Protein AF-A0A9W6J1U6-F1 (afdb_monomer)

Organism: NCBI:txid374655

InterPro domains:
  IPR000941 Enolase [PTHR11902] (2-54)
  IPR020810 Enolase, C-terminal TIM barrel domain [PF00113] (2-55)
  IPR036849 Enolase-like, C-terminal domain superfamily [G3DSA:3.20.20.120] (1-57)
  IPR036849 Enolase-like, C-terminal domain superfamily [SSF51604] (3-55)

Mean predicted aligned error: 3.77 Å

Sequence (60 aa):
MAARFPIASIEEDFAEDDWESFPRQTAKLGNEIQIVGDDLYVTNPEFIRRGIANGQPTPP

Nearest PDB structures (foldseek):
  4mks-assembly1_A  TM=9.769E-01  e=7.149E-04  Lactobacillus gasseri ATCC 33323 = JCM 1131
  1w6t-assembly1_A  TM=9.601E-01  e=5.056E-04  Streptococcus pneumoniae TIGR4
  4mks-assembly1_B  TM=9.787E-01  e=9.432E-04  Lactobacillus gasseri ATCC 33323 = JCM 1131
  4g7f-assembly1_A  TM=9.502E-01  e=1.760E-03  Trypanosoma cruzi strain CL Brener
  8w21-assembly1_A  TM=9.431E-01  e=3.283E-03  Chlamydia trachomatis D/UW-3/CX

Solvent-accessible surface area (backbone atoms only — not comparable to full-atom values): 3828 Å² total; per-residue (Å²): 112,60,93,78,48,97,57,62,66,48,69,64,96,64,63,64,82,48,79,66,57,54,45,56,48,41,75,74,41,49,91,78,28,47,73,45,62,58,77,57,28,65,91,35,71,67,43,46,50,51,44,44,76,64,67,42,84,71,82,134

Secondary structure (DSSP, 8-state):
-GGGTT--EEE--S-TT-TTHHHHHHHHHTTTSEEE-STTTTT-HHHHHHHHHTTPPPP-

Foldseek 3Di:
DCVVDVAAEDEDPDDLPCLPVQVVVCVVPVVPHHYDYCSVCVVPPVSVVVSVVVPDDDDD

pLDDT: mean 88.08, std 8.9, range [55.97, 96.81]

Structure (mmCIF, N/CA/C/O backbone):
data_AF-A0A9W6J1U6-F1
#
_entry.id   AF-A0A9W6J1U6-F1
#
loop_
_atom_site.group_PDB
_atom_site.id
_atom_site.type_symbol
_atom_site.label_atom_id
_atom_site.label_alt_id
_atom_site.label_comp_id
_atom_site.label_asym_id
_atom_site.label_entity_id
_atom_site.label_seq_id
_atom_site.pdbx_PDB_ins_code
_atom_site.Cartn_x
_atom_site.Cartn_y
_atom_site.Cartn_z
_atom_site.occupancy
_atom_site.B_iso_or_equiv
_atom_site.auth_seq_id
_atom_site.auth_comp_id
_atom_site.auth_asym_id
_atom_site.auth_atom_id
_atom_site.pdbx_PDB_model_num
ATOM 1 N N . MET A 1 1 ? -8.230 -5.609 14.266 1.00 64.38 1 MET A N 1
ATOM 2 C CA . MET A 1 1 ? -7.218 -4.921 15.093 1.00 64.38 1 MET A CA 1
ATOM 3 C C . MET A 1 1 ? -7.339 -3.411 14.925 1.00 64.38 1 MET A C 1
ATOM 5 O O . MET A 1 1 ? -7.652 -2.763 15.914 1.00 64.38 1 MET A O 1
ATOM 9 N N . ALA A 1 2 ? -7.258 -2.886 13.694 1.00 66.12 2 ALA A N 1
ATOM 10 C CA . ALA A 1 2 ? -7.513 -1.472 13.383 1.00 66.12 2 ALA A CA 1
ATOM 11 C C . ALA A 1 2 ? -8.860 -0.945 13.913 1.00 66.12 2 ALA A C 1
ATOM 13 O O . ALA A 1 2 ? -8.874 0.027 14.640 1.00 66.12 2 ALA A O 1
ATOM 14 N N . ALA A 1 3 ? -9.979 -1.651 13.722 1.00 76.06 3 ALA A N 1
ATOM 15 C CA . ALA A 1 3 ? -11.284 -1.192 14.236 1.00 76.06 3 ALA A CA 1
ATOM 16 C C . ALA A 1 3 ? -11.399 -1.081 15.778 1.00 76.06 3 ALA A C 1
ATOM 18 O O . ALA A 1 3 ? -12.403 -0.594 16.290 1.00 76.06 3 ALA A O 1
ATOM 19 N N . ARG A 1 4 ? -10.413 -1.579 16.539 1.00 87.06 4 ARG A N 1
ATOM 20 C CA . ARG A 1 4 ? -10.428 -1.579 18.012 1.00 87.06 4 ARG A CA 1
ATOM 21 C C . ARG A 1 4 ? -9.585 -0.453 18.619 1.00 87.06 4 ARG A C 1
ATOM 23 O O . ARG A 1 4 ? -9.754 -0.150 19.796 1.00 87.06 4 ARG A O 1
ATOM 30 N N . PHE A 1 5 ? -8.685 0.142 17.841 1.00 89.94 5 PHE A N 1
ATOM 31 C CA . PHE A 1 5 ? -7.725 1.144 18.298 1.00 89.94 5 PHE A CA 1
ATOM 32 C C . PHE A 1 5 ? -7.660 2.293 17.286 1.00 89.94 5 PHE A C 1
ATOM 34 O O . PHE A 1 5 ? -7.914 2.063 16.111 1.00 89.94 5 PHE A O 1
ATOM 41 N N . PRO A 1 6 ? -7.300 3.520 17.687 1.00 91.19 6 PRO A N 1
ATOM 42 C CA . PRO A 1 6 ? -7.172 4.641 16.757 1.00 91.19 6 PRO A CA 1
ATOM 43 C C . PRO A 1 6 ? -5.875 4.531 15.931 1.00 91.19 6 PRO A C 1
ATOM 45 O O . PRO A 1 6 ? -4.963 5.340 16.074 1.00 91.19 6 PRO A O 1
ATOM 48 N N . ILE A 1 7 ? -5.759 3.486 15.109 1.00 92.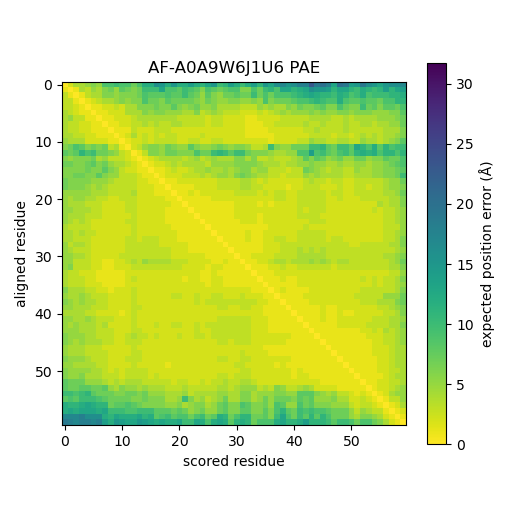12 7 ILE A N 1
ATOM 49 C CA . ILE A 1 7 ? -4.623 3.275 14.208 1.00 92.12 7 ILE A CA 1
ATOM 50 C C . ILE A 1 7 ? -4.818 4.161 12.981 1.00 92.12 7 ILE A C 1
ATOM 52 O O . ILE A 1 7 ? -5.859 4.086 12.339 1.00 92.12 7 ILE A O 1
ATOM 56 N N . ALA A 1 8 ? -3.819 4.982 12.660 1.00 93.06 8 ALA A N 1
ATOM 57 C CA . ALA A 1 8 ? -3.844 5.859 11.488 1.00 93.06 8 ALA A CA 1
ATOM 58 C C . ALA A 1 8 ? -3.122 5.259 10.270 1.00 93.06 8 ALA A C 1
ATOM 60 O O . ALA A 1 8 ? -3.477 5.570 9.136 1.00 93.06 8 ALA A O 1
ATOM 61 N N . SER A 1 9 ? -2.121 4.405 10.499 1.00 93.94 9 SER A N 1
ATOM 62 C CA . SER A 1 9 ? -1.292 3.811 9.449 1.00 93.94 9 SER A CA 1
ATOM 63 C C . SER A 1 9 ? -0.853 2.399 9.827 1.00 93.94 9 SER A C 1
ATOM 65 O O . SER A 1 9 ? -0.660 2.114 11.013 1.00 93.94 9 SER A O 1
ATOM 67 N N . ILE A 1 10 ? -0.686 1.540 8.824 1.00 92.00 10 ILE A N 1
ATOM 68 C CA . ILE A 1 10 ? -0.035 0.232 8.918 1.00 92.00 10 ILE A CA 1
ATOM 69 C C . ILE A 1 10 ? 1.050 0.165 7.844 1.00 92.00 10 ILE A C 1
ATOM 71 O O . ILE A 1 10 ? 0.826 0.544 6.694 1.00 92.00 10 ILE A O 1
ATOM 75 N N . GLU A 1 11 ? 2.211 -0.326 8.245 1.00 91.75 11 GLU A N 1
ATOM 76 C CA . GLU A 1 11 ? 3.345 -0.632 7.384 1.00 91.75 11 GLU A CA 1
ATOM 77 C C . GLU A 1 11 ? 3.482 -2.156 7.341 1.00 91.75 11 GLU A C 1
ATOM 79 O O . GLU A 1 11 ? 3.458 -2.793 8.393 1.00 91.75 11 GLU A O 1
ATOM 84 N N . GLU A 1 12 ? 3.535 -2.712 6.130 1.00 77.31 12 GLU A N 1
ATOM 85 C CA . GLU A 1 12 ? 3.955 -4.098 5.859 1.00 77.31 12 GLU A CA 1
ATOM 86 C C . GLU A 1 12 ? 3.256 -5.211 6.641 1.00 77.31 12 GLU A C 1
ATOM 88 O O . GLU A 1 12 ? 3.798 -5.840 7.547 1.00 77.31 12 GLU A O 1
ATOM 93 N N . ASP A 1 13 ? 2.047 -5.544 6.200 1.00 75.88 13 ASP A N 1
ATOM 94 C CA . ASP A 1 13 ? 1.296 -6.681 6.745 1.00 75.88 13 ASP A CA 1
ATOM 95 C C . ASP A 1 13 ? 1.585 -8.018 6.009 1.00 75.88 13 ASP A C 1
ATOM 97 O O . ASP A 1 13 ? 1.008 -9.049 6.361 1.00 75.88 13 ASP A O 1
ATOM 101 N N . PHE A 1 14 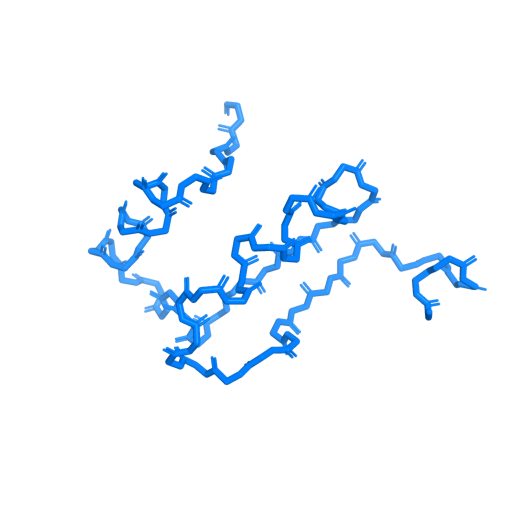? 2.454 -8.023 4.982 1.00 84.88 14 PHE A N 1
ATOM 102 C CA . PHE A 1 14 ? 2.787 -9.189 4.137 1.00 84.88 14 PHE A CA 1
ATOM 103 C C . PHE A 1 14 ? 4.285 -9.269 3.810 1.00 84.88 14 PHE A C 1
ATOM 105 O O . PHE A 1 14 ? 5.027 -8.324 4.049 1.00 84.88 14 PHE A O 1
ATOM 112 N N . ALA A 1 15 ? 4.718 -10.398 3.237 1.00 86.81 15 ALA A N 1
ATOM 113 C CA . ALA A 1 15 ? 6.087 -10.574 2.755 1.00 86.81 15 ALA A CA 1
ATOM 114 C C . 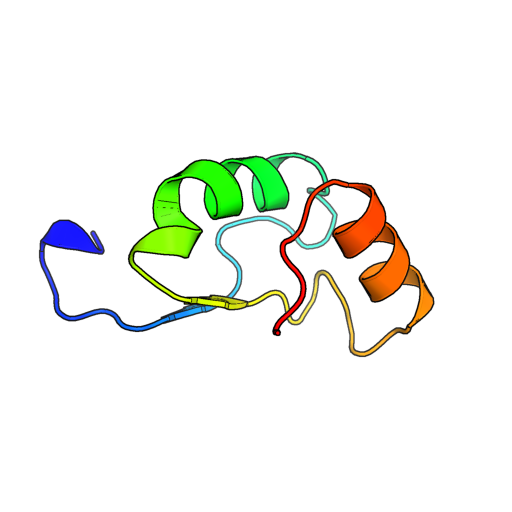ALA A 1 15 ? 6.439 -9.578 1.633 1.00 86.81 15 ALA A C 1
ATOM 116 O O . ALA A 1 15 ? 5.579 -9.216 0.826 1.00 86.81 15 A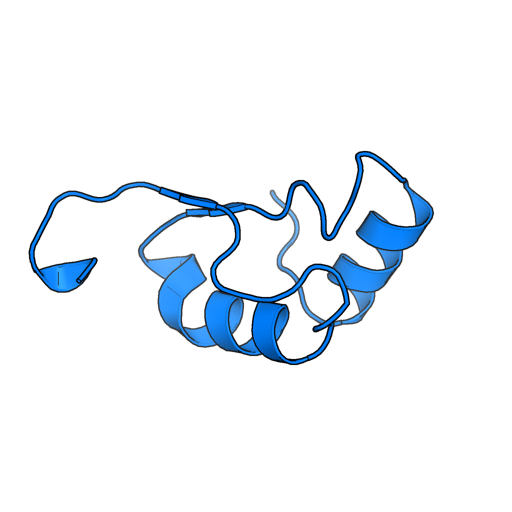LA A O 1
ATOM 117 N N . GLU A 1 16 ? 7.717 -9.197 1.558 1.00 85.62 16 GLU A N 1
ATOM 118 C CA . GLU A 1 16 ? 8.268 -8.218 0.603 1.00 85.62 16 GLU A CA 1
ATOM 119 C C . GLU A 1 16 ? 8.014 -8.561 -0.880 1.00 85.62 16 GLU A C 1
ATOM 121 O O . GLU A 1 16 ? 8.007 -7.684 -1.743 1.00 85.62 16 GLU A O 1
ATOM 126 N N . ASP A 1 17 ? 7.767 -9.832 -1.200 1.00 86.38 17 ASP A N 1
ATOM 127 C CA . ASP A 1 17 ? 7.522 -10.328 -2.552 1.00 86.38 17 ASP A CA 1
ATOM 128 C C . ASP A 1 17 ? 6.043 -10.646 -2.849 1.00 86.38 17 ASP A C 1
ATOM 130 O O . ASP A 1 17 ? 5.711 -11.038 -3.975 1.00 86.38 17 ASP A O 1
ATOM 134 N N . ASP A 1 18 ? 5.126 -10.415 -1.902 1.00 90.00 18 ASP A N 1
ATOM 135 C CA . ASP A 1 18 ? 3.689 -10.646 -2.089 1.00 90.00 18 ASP A CA 1
ATOM 136 C C . ASP A 1 18 ? 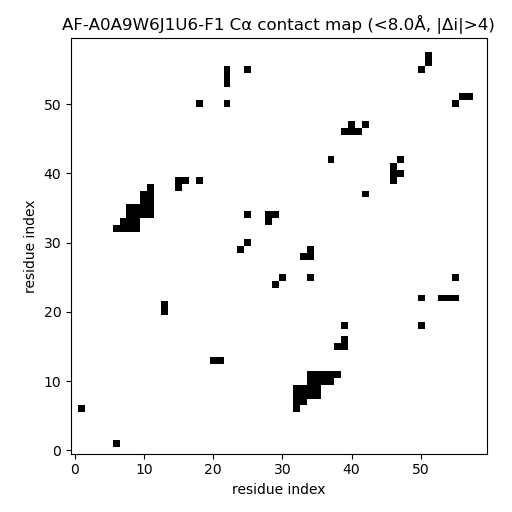2.989 -9.455 -2.769 1.00 90.00 18 ASP A C 1
ATOM 138 O O . ASP A 1 18 ? 2.218 -8.681 -2.188 1.00 90.00 18 ASP A O 1
ATOM 142 N N . TRP A 1 19 ? 3.226 -9.352 -4.075 1.00 89.75 19 TRP A N 1
ATOM 143 C CA . TRP A 1 19 ? 2.644 -8.331 -4.949 1.00 89.75 19 TRP A CA 1
ATOM 144 C C . TRP A 1 19 ? 1.127 -8.422 -5.120 1.00 89.75 19 TRP A C 1
ATOM 146 O O . TRP A 1 19 ? 0.518 -7.498 -5.668 1.00 89.75 19 TRP A O 1
ATOM 156 N N . GLU A 1 20 ? 0.506 -9.521 -4.702 1.00 90.38 20 GLU A N 1
ATOM 157 C CA . GLU A 1 20 ? -0.928 -9.703 -4.860 1.00 90.38 20 GLU A CA 1
ATOM 158 C C . GLU A 1 20 ? -1.715 -9.314 -3.608 1.00 90.38 20 GLU A C 1
ATOM 160 O O . GLU A 1 20 ? -2.838 -8.811 -3.707 1.00 90.38 20 GLU A O 1
ATOM 165 N N . SER A 1 21 ? -1.169 -9.565 -2.419 1.00 89.94 21 SER A N 1
ATOM 166 C CA . SER A 1 21 ? -1.884 -9.315 -1.167 1.00 89.94 21 SER A CA 1
ATOM 167 C C . SER A 1 21 ? -1.923 -7.838 -0.800 1.00 89.94 21 SER A C 1
ATOM 169 O O . SER A 1 21 ? -2.953 -7.372 -0.306 1.00 89.94 21 SER A O 1
ATOM 171 N N . PHE A 1 22 ? -0.879 -7.079 -1.144 1.00 91.00 22 PHE A N 1
ATOM 172 C CA . PHE A 1 22 ? -0.822 -5.638 -0.904 1.00 91.00 22 PHE A CA 1
ATOM 173 C C . PHE A 1 22 ? -2.017 -4.867 -1.520 1.00 91.00 22 PHE A C 1
ATOM 175 O O . PHE A 1 22 ? -2.758 -4.229 -0.769 1.00 91.00 22 PHE A O 1
ATOM 182 N N . PRO A 1 23 ? -2.338 -4.967 -2.832 1.00 90.00 23 PRO A N 1
ATOM 183 C CA . PRO A 1 23 ? -3.512 -4.292 -3.402 1.00 90.00 23 PRO A CA 1
ATOM 184 C C . PRO A 1 23 ? -4.847 -4.790 -2.834 1.00 90.00 23 PRO A C 1
ATOM 186 O O . PRO A 1 23 ? -5.777 -3.996 -2.688 1.00 90.00 23 PRO A O 1
ATOM 189 N N . ARG A 1 24 ? -4.957 -6.070 -2.451 1.00 91.62 24 ARG A N 1
ATOM 190 C CA . ARG A 1 24 ? -6.168 -6.596 -1.791 1.00 91.62 24 ARG A CA 1
ATOM 191 C C . ARG A 1 24 ? -6.398 -5.949 -0.426 1.00 91.62 24 ARG A C 1
ATOM 193 O O . ARG A 1 24 ? -7.538 -5.636 -0.080 1.00 91.62 24 ARG A O 1
ATOM 200 N N . GLN A 1 25 ? -5.334 -5.734 0.343 1.00 90.88 25 GLN A N 1
ATOM 201 C CA . GLN A 1 25 ? -5.421 -5.035 1.619 1.00 90.88 25 GLN A CA 1
ATOM 202 C C . GLN A 1 25 ? -5.729 -3.554 1.430 1.00 90.88 25 GLN A C 1
ATOM 204 O O . GLN A 1 25 ? -6.645 -3.055 2.087 1.00 90.88 25 GLN A O 1
ATOM 209 N N . THR A 1 26 ? -5.042 -2.873 0.509 1.00 91.75 26 THR A N 1
ATOM 210 C CA . THR A 1 26 ? -5.331 -1.468 0.199 1.00 91.75 26 THR A CA 1
ATOM 211 C C . THR A 1 26 ? -6.787 -1.286 -0.226 1.00 91.75 26 THR A C 1
ATOM 213 O O . THR A 1 26 ? -7.455 -0.389 0.277 1.00 91.75 26 THR A O 1
ATOM 216 N N . ALA A 1 27 ? -7.335 -2.177 -1.059 1.00 91.44 27 ALA A N 1
ATOM 217 C CA . ALA A 1 27 ? -8.744 -2.124 -1.458 1.00 91.44 27 ALA A CA 1
ATOM 218 C C . ALA A 1 27 ? -9.716 -2.287 -0.274 1.00 91.44 27 ALA A C 1
ATOM 220 O O . ALA A 1 27 ? -10.806 -1.718 -0.281 1.00 91.44 27 ALA A O 1
ATOM 221 N N . LYS A 1 28 ? -9.332 -3.067 0.743 1.00 91.75 28 LYS A N 1
ATOM 222 C CA . LYS A 1 28 ? -10.163 -3.334 1.921 1.00 91.75 28 LYS A CA 1
ATOM 223 C C . LYS A 1 28 ? -10.084 -2.230 2.977 1.00 91.75 28 LYS A C 1
ATOM 225 O O . LYS A 1 28 ? -11.097 -1.953 3.606 1.00 91.75 28 LYS A O 1
ATOM 230 N N . LEU A 1 29 ? -8.897 -1.671 3.219 1.00 91.00 29 LEU A N 1
ATOM 231 C CA . LEU A 1 29 ? -8.613 -0.820 4.385 1.00 91.00 29 LEU A CA 1
ATOM 232 C C . LEU A 1 29 ? -8.124 0.591 4.036 1.00 91.00 29 LEU A C 1
ATOM 234 O O . LEU A 1 29 ? -8.173 1.466 4.895 1.00 91.00 29 LEU A O 1
ATOM 238 N N . GLY A 1 30 ? -7.690 0.837 2.797 1.00 90.69 30 GLY A N 1
ATOM 239 C CA . GLY A 1 30 ? -7.050 2.093 2.383 1.00 90.69 30 GLY A CA 1
ATOM 240 C C . GLY A 1 30 ? -7.945 3.335 2.451 1.00 90.69 30 GLY A C 1
ATOM 241 O O . GLY A 1 30 ? -7.444 4.451 2.380 1.00 90.69 30 GLY A O 1
ATOM 242 N N . ASN A 1 31 ? -9.259 3.152 2.614 1.00 90.88 31 ASN A N 1
ATOM 243 C CA . ASN A 1 31 ? -10.212 4.245 2.839 1.00 90.88 31 ASN A CA 1
ATOM 244 C C . ASN A 1 31 ? -10.344 4.641 4.320 1.00 90.88 31 ASN A C 1
ATOM 246 O O . ASN A 1 31 ? -10.921 5.682 4.620 1.00 90.88 31 ASN A O 1
ATOM 250 N N . GLU A 1 32 ? -9.866 3.803 5.241 1.00 92.06 32 GLU A N 1
ATOM 251 C CA . GLU A 1 32 ? -9.986 4.008 6.690 1.00 92.06 32 GLU A CA 1
ATOM 252 C C . GLU A 1 32 ? -8.634 4.322 7.335 1.00 92.06 32 GLU A C 1
ATOM 254 O O . GLU A 1 32 ? -8.567 5.127 8.263 1.00 92.06 32 GLU A O 1
ATOM 259 N N . ILE A 1 33 ? -7.561 3.696 6.846 1.00 92.19 33 ILE A N 1
ATOM 260 C CA . ILE A 1 33 ? -6.196 3.840 7.357 1.00 92.19 33 ILE A CA 1
ATOM 261 C C . ILE A 1 33 ? -5.196 3.921 6.204 1.00 92.19 33 ILE A C 1
ATOM 263 O O . ILE A 1 33 ? -5.432 3.384 5.121 1.00 92.19 33 ILE A O 1
ATOM 267 N N . GLN A 1 34 ? -4.052 4.557 6.443 1.00 93.25 34 GLN A N 1
ATOM 268 C CA . GLN A 1 34 ? -2.951 4.566 5.487 1.00 93.25 34 GLN A CA 1
ATOM 269 C C . GLN A 1 34 ? -2.264 3.191 5.450 1.00 93.25 34 GLN A C 1
ATOM 271 O O . GLN A 1 34 ? -2.010 2.595 6.495 1.00 93.25 34 GLN A O 1
ATOM 276 N N . ILE A 1 35 ? -1.958 2.696 4.248 1.00 92.50 35 ILE A N 1
ATOM 277 C CA . ILE A 1 35 ? -1.178 1.469 4.032 1.00 92.50 35 ILE A CA 1
ATOM 278 C C . ILE A 1 35 ? 0.146 1.863 3.376 1.00 92.50 35 ILE A C 1
ATOM 280 O O . ILE A 1 35 ? 0.143 2.480 2.309 1.00 92.50 35 ILE A O 1
ATOM 284 N N . VAL A 1 36 ? 1.265 1.537 4.019 1.00 93.75 36 VAL A N 1
ATOM 285 C CA . VAL A 1 36 ? 2.625 1.875 3.572 1.00 93.75 36 VAL A CA 1
ATOM 286 C C . VAL A 1 36 ? 3.375 0.589 3.220 1.00 93.75 36 VAL A C 1
ATOM 288 O O . VAL A 1 36 ? 3.270 -0.402 3.939 1.00 93.75 36 VAL A O 1
ATOM 291 N N . GLY A 1 37 ? 4.100 0.591 2.098 1.00 92.50 37 GLY A N 1
ATOM 292 C CA . GLY A 1 37 ? 5.064 -0.463 1.768 1.00 92.50 37 GLY A CA 1
ATOM 293 C C . GLY A 1 37 ? 6.471 0.125 1.747 1.00 92.50 37 GLY A C 1
ATOM 294 O O . GLY A 1 37 ? 6.731 0.980 0.900 1.00 92.50 37 GLY A O 1
ATOM 295 N N . ASP A 1 38 ? 7.348 -0.290 2.659 1.00 92.00 38 ASP A N 1
ATOM 296 C CA . ASP A 1 38 ? 8.753 0.124 2.672 1.00 92.00 38 ASP A CA 1
ATOM 297 C C . ASP A 1 38 ? 9.581 -0.876 1.847 1.00 92.00 38 ASP A C 1
ATOM 299 O O . ASP A 1 38 ? 9.937 -0.574 0.710 1.00 92.00 38 ASP A O 1
ATOM 303 N N . ASP A 1 39 ? 9.715 -2.118 2.298 1.00 92.31 39 ASP A N 1
ATOM 304 C CA . ASP A 1 39 ? 10.351 -3.278 1.668 1.00 92.31 39 ASP A CA 1
ATOM 305 C C . ASP A 1 39 ? 9.727 -3.662 0.315 1.00 92.31 39 ASP A C 1
ATOM 307 O O . ASP A 1 39 ? 10.421 -4.098 -0.603 1.00 92.31 39 ASP A O 1
ATOM 311 N N . LEU A 1 40 ? 8.420 -3.447 0.122 1.00 91.88 40 LEU A N 1
ATOM 312 C CA . LEU A 1 40 ? 7.783 -3.720 -1.176 1.00 91.88 40 LEU A CA 1
ATOM 313 C C . LEU A 1 40 ? 8.252 -2.736 -2.265 1.00 91.88 40 LEU A C 1
ATOM 315 O O . LEU A 1 40 ? 8.355 -3.092 -3.444 1.00 91.88 40 LEU A O 1
ATOM 319 N N . TYR A 1 41 ? 8.504 -1.477 -1.893 1.00 93.00 41 TYR A N 1
ATOM 320 C CA . TYR A 1 41 ? 8.827 -0.417 -2.850 1.00 93.00 41 TYR A CA 1
ATOM 321 C C . TYR A 1 41 ? 10.294 -0.002 -2.833 1.00 93.00 41 TYR A C 1
ATOM 323 O O . TYR A 1 41 ? 10.764 0.474 -3.863 1.00 93.00 41 TYR A O 1
ATOM 331 N N . VAL A 1 42 ? 11.014 -0.177 -1.722 1.00 94.75 42 VAL A N 1
ATOM 332 C CA . VAL A 1 42 ? 12.436 0.141 -1.476 1.00 94.75 42 VAL A CA 1
ATOM 333 C C . VAL A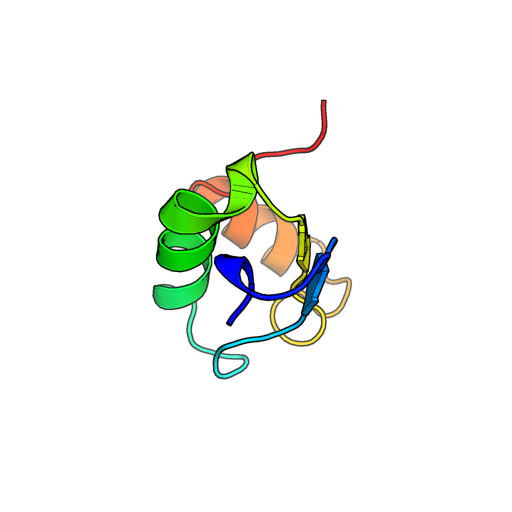 1 42 ? 12.886 1.484 -2.051 1.00 94.75 42 VAL A C 1
ATOM 335 O O . VAL A 1 42 ? 13.993 1.635 -2.567 1.00 94.75 42 VAL A O 1
ATOM 338 N N . THR A 1 43 ? 11.995 2.479 -2.036 1.00 95.75 43 THR A N 1
ATOM 339 C CA . THR A 1 43 ? 12.201 3.783 -2.698 1.00 95.75 43 THR A CA 1
ATOM 340 C C . THR A 1 43 ? 12.619 3.657 -4.186 1.00 95.75 43 THR A C 1
ATOM 342 O O . THR A 1 43 ? 13.225 4.557 -4.767 1.00 95.75 43 THR A O 1
ATOM 345 N N . ASN A 1 44 ? 12.301 2.538 -4.844 1.00 96.81 44 ASN A N 1
ATOM 346 C CA . ASN A 1 44 ? 12.637 2.248 -6.232 1.00 96.81 44 ASN A CA 1
ATOM 347 C C . ASN A 1 44 ? 11.486 2.678 -7.161 1.00 96.81 44 ASN A C 1
ATOM 349 O O . ASN A 1 44 ? 10.393 2.104 -7.105 1.00 96.81 44 ASN A O 1
ATOM 353 N N . PRO A 1 45 ? 11.718 3.634 -8.084 1.00 96.12 45 PRO A N 1
ATOM 354 C CA . PRO A 1 45 ? 10.683 4.122 -8.992 1.00 96.12 45 PRO A CA 1
ATOM 355 C C . PRO A 1 45 ? 10.016 3.035 -9.839 1.00 96.12 45 PRO A C 1
ATOM 357 O O . PRO A 1 45 ? 8.853 3.182 -10.200 1.00 96.12 45 PRO A O 1
ATOM 360 N N . GLU A 1 46 ? 10.725 1.957 -10.175 1.00 96.81 46 GLU A N 1
ATOM 361 C CA . GLU A 1 46 ? 10.161 0.870 -10.977 1.00 96.81 46 GLU A CA 1
ATOM 362 C C . GLU A 1 46 ? 9.122 0.061 -10.198 1.00 96.81 46 GLU A C 1
ATOM 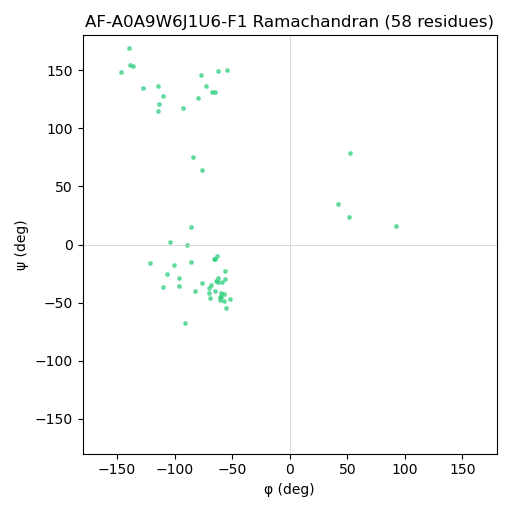364 O O . GLU A 1 46 ? 8.037 -0.233 -10.701 1.00 96.81 46 GLU A O 1
ATOM 369 N N . PHE A 1 47 ? 9.410 -0.223 -8.931 1.00 95.12 47 PHE A N 1
ATOM 370 C CA . PHE A 1 47 ? 8.488 -0.923 -8.042 1.00 95.12 47 PHE A CA 1
ATOM 371 C C . PHE A 1 47 ? 7.283 -0.060 -7.681 1.00 95.12 47 PHE A C 1
ATOM 373 O O . PHE A 1 47 ? 6.156 -0.554 -7.684 1.00 95.12 47 PHE A O 1
ATOM 380 N N . ILE A 1 48 ? 7.486 1.245 -7.491 1.00 94.75 48 ILE A N 1
ATOM 381 C CA . ILE A 1 48 ? 6.389 2.198 -7.289 1.00 94.75 48 ILE A CA 1
ATOM 382 C C . ILE A 1 48 ? 5.461 2.219 -8.514 1.00 94.75 48 ILE A C 1
ATOM 384 O O . ILE A 1 48 ? 4.244 2.095 -8.371 1.00 94.75 48 ILE A O 1
ATOM 388 N N . ARG A 1 49 ? 6.013 2.311 -9.735 1.00 95.19 49 ARG A N 1
ATOM 389 C CA . ARG A 1 49 ? 5.213 2.263 -10.974 1.00 95.19 49 ARG A CA 1
ATOM 390 C C . ARG A 1 49 ? 4.438 0.957 -11.104 1.00 95.19 49 ARG A C 1
ATOM 392 O O . ARG A 1 49 ? 3.269 0.992 -11.483 1.00 95.19 49 ARG A O 1
ATOM 399 N N . ARG A 1 50 ? 5.061 -0.175 -10.766 1.00 94.25 50 ARG A N 1
ATOM 400 C CA . ARG A 1 50 ? 4.397 -1.483 -10.741 1.00 94.25 50 ARG A CA 1
ATOM 401 C C . ARG A 1 50 ? 3.225 -1.500 -9.759 1.00 94.25 50 ARG A C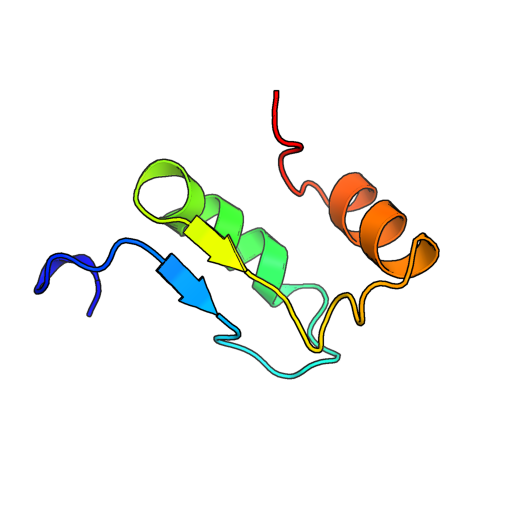 1
ATOM 403 O O . ARG A 1 50 ? 2.150 -1.964 -10.124 1.00 94.25 50 ARG A O 1
ATOM 410 N N . GLY A 1 51 ? 3.410 -0.969 -8.550 1.00 92.06 51 GLY A N 1
ATOM 411 C CA . GLY A 1 51 ? 2.342 -0.842 -7.556 1.00 92.06 51 GLY A CA 1
ATOM 412 C C . GLY A 1 51 ? 1.151 -0.043 -8.088 1.00 92.06 51 GLY A C 1
ATOM 413 O O . GLY A 1 51 ? 0.017 -0.518 -8.038 1.00 92.06 51 GLY A O 1
ATOM 414 N N . ILE A 1 52 ? 1.414 1.127 -8.681 1.00 92.50 52 ILE A N 1
ATOM 415 C CA . ILE A 1 52 ? 0.383 1.988 -9.288 1.00 92.50 52 ILE A CA 1
ATOM 416 C C . ILE A 1 52 ? -0.346 1.258 -10.427 1.00 92.50 52 ILE A C 1
ATOM 418 O O . ILE A 1 52 ? -1.575 1.258 -10.475 1.00 92.50 52 ILE A O 1
ATOM 422 N N . ALA A 1 53 ? 0.387 0.574 -11.312 1.00 91.88 53 ALA A N 1
ATOM 423 C CA . ALA A 1 53 ? -0.202 -0.208 -12.402 1.00 91.88 53 ALA A CA 1
ATOM 424 C C . ALA A 1 53 ? -1.091 -1.364 -11.900 1.00 91.88 53 ALA A C 1
ATOM 426 O O . ALA A 1 53 ? -2.070 -1.716 -12.555 1.00 91.88 53 ALA A O 1
ATOM 427 N N . ASN A 1 54 ? -0.792 -1.907 -10.717 1.00 88.00 54 ASN A N 1
ATOM 428 C CA . ASN A 1 54 ? -1.559 -2.968 -10.062 1.00 88.00 54 ASN A CA 1
ATOM 429 C C . ASN A 1 54 ? -2.745 -2.448 -9.224 1.00 88.00 54 ASN A C 1
ATOM 431 O O . ASN A 1 54 ? -3.315 -3.198 -8.430 1.00 88.00 54 ASN A O 1
ATOM 435 N N . GLY A 1 55 ? -3.141 -1.185 -9.406 1.00 84.38 55 GLY A N 1
ATOM 436 C CA . GLY A 1 55 ? -4.338 -0.614 -8.790 1.00 84.38 55 GLY A CA 1
ATOM 437 C C . GLY A 1 55 ? -4.099 0.080 -7.452 1.00 84.38 55 GLY A C 1
ATOM 438 O O . GLY A 1 55 ? -5.064 0.328 -6.729 1.00 84.38 55 GLY A O 1
ATOM 439 N N . GLN A 1 56 ? -2.847 0.409 -7.109 1.00 84.62 56 GLN A N 1
ATOM 440 C CA . GLN A 1 56 ? -2.595 1.283 -5.965 1.00 84.62 56 GLN A CA 1
ATOM 441 C C . GLN A 1 56 ? -3.093 2.704 -6.250 1.00 84.62 56 GLN A C 1
ATOM 443 O O . GLN A 1 56 ? -2.766 3.267 -7.301 1.00 84.62 56 GLN A O 1
ATOM 448 N N . PRO A 1 57 ? -3.862 3.303 -5.326 1.00 73.31 57 PRO A N 1
ATOM 449 C CA . PRO A 1 57 ? -4.269 4.688 -5.447 1.00 73.31 57 PRO A CA 1
ATOM 450 C C . PRO A 1 57 ? -3.035 5.585 -5.358 1.00 73.31 57 PRO A C 1
ATOM 452 O O . PRO A 1 57 ? -2.204 5.452 -4.459 1.00 73.31 57 PRO A O 1
ATOM 455 N N . THR A 1 58 ? -2.913 6.516 -6.296 1.00 68.44 58 THR A N 1
ATOM 456 C CA . THR A 1 58 ? -1.938 7.595 -6.179 1.00 68.44 58 THR A CA 1
ATOM 457 C C . THR A 1 58 ? -2.460 8.630 -5.187 1.00 68.44 58 THR A C 1
ATOM 459 O O . THR A 1 58 ? -3.674 8.866 -5.151 1.00 68.44 58 THR A O 1
ATOM 462 N N . PRO A 1 59 ? -1.585 9.287 -4.405 1.00 62.78 59 PRO A N 1
ATOM 463 C CA . PRO A 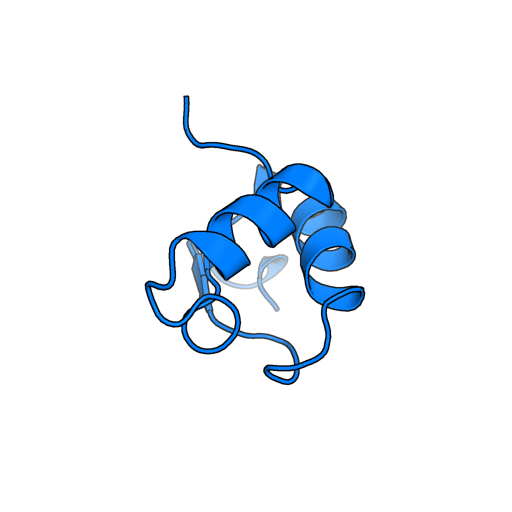1 59 ? -1.984 10.527 -3.756 1.00 62.78 59 PRO A CA 1
ATOM 464 C C . PRO A 1 59 ? -2.522 11.516 -4.815 1.00 62.78 59 PRO A C 1
ATOM 466 O O . PRO A 1 59 ? -2.129 11.413 -5.985 1.00 62.78 59 PRO A O 1
ATOM 469 N N . PRO A 1 60 ? -3.455 12.408 -4.435 1.00 55.97 60 PRO A N 1
ATOM 470 C CA . PRO A 1 60 ? -3.983 13.435 -5.333 1.00 55.97 60 PRO A CA 1
ATOM 471 C C . PRO A 1 60 ? -2.894 14.367 -5.877 1.00 55.97 60 PRO A C 1
ATOM 473 O O . PRO A 1 60 ? -1.855 14.543 -5.196 1.00 55.97 60 PRO A O 1
#

Radius of gyration: 11.48 Å; Cα contacts (8 Å, |Δi|>4): 48; chains: 1; bounding box: 24×24×31 Å